Protein AF-A0A482Z7Z2-F1 (afdb_monomer)

pLDDT: mean 91.4, std 7.56, range [54.97, 97.0]

Nearest PDB structures (foldseek):
  7uwa-assembly1_e  TM=6.853E-01  e=1.653E+00  Citrus x limon
  2e8n-assembly1_A  TM=3.956E-01  e=7.618E+00  Homo sapiens

Sequence (63 aa):
MSNLLDLLKIESNELAVSFKKASIEGQGTPQEVSDRRETAVKKLLEKYFPFPFRIAKGNISDS

Radius of gyration: 14.71 Å; Cα contacts (8 Å, |Δi|>4): 23; chains: 1; bounding box: 37×36×32 Å

Solvent-accessible surface area (backbone atoms only — not comparable to full-atom values): 3864 Å² total; per-residue (Å²): 118,68,65,61,57,53,50,51,51,51,53,52,50,54,50,52,51,50,41,53,49,24,54,66,73,24,76,85,40,74,63,52,24,46,57,46,37,52,52,54,51,48,59,58,50,48,73,80,43,50,88,90,54,80,88,78,92,79,87,87,84,85,133

Structure (mmCIF, N/CA/C/O backbone):
data_AF-A0A482Z7Z2-F1
#
_entry.id   AF-A0A482Z7Z2-F1
#
loop_
_atom_site.group_PDB
_atom_site.id
_atom_site.type_symbol
_atom_site.label_atom_id
_atom_site.label_alt_id
_atom_site.label_comp_id
_atom_site.label_asym_id
_atom_site.label_entity_id
_atom_site.label_seq_id
_atom_site.pdbx_PDB_ins_code
_atom_site.Cartn_x
_atom_site.Cartn_y
_atom_site.Cartn_z
_atom_site.occupancy
_atom_site.B_iso_or_equiv
_atom_site.auth_seq_id
_atom_site.auth_comp_id
_atom_site.auth_asym_id
_atom_site.auth_atom_id
_atom_site.pdbx_PDB_model_num
ATOM 1 N N . MET A 1 1 ? -8.352 16.243 16.972 1.00 54.97 1 MET A N 1
ATOM 2 C CA . MET A 1 1 ? -8.730 16.119 15.544 1.00 54.97 1 MET A CA 1
ATOM 3 C C . MET A 1 1 ? -7.550 16.391 14.601 1.00 54.97 1 MET A C 1
ATOM 5 O O . MET A 1 1 ? -7.445 15.686 13.611 1.00 54.97 1 MET A O 1
ATOM 9 N N . SER A 1 2 ? -6.629 17.315 14.927 1.00 64.94 2 SER A N 1
ATOM 10 C CA . SER A 1 2 ? -5.381 17.571 14.169 1.00 64.94 2 SER A CA 1
ATOM 11 C C . SER A 1 2 ? -4.477 16.339 14.023 1.00 64.94 2 SER A C 1
ATOM 13 O O . SER A 1 2 ? -4.082 15.990 12.918 1.00 64.94 2 SER A O 1
ATOM 15 N N . ASN A 1 3 ? -4.251 15.609 15.119 1.00 86.56 3 ASN A N 1
ATOM 16 C CA . ASN A 1 3 ? -3.268 14.519 15.150 1.00 86.56 3 ASN A CA 1
ATOM 17 C C . ASN A 1 3 ? -3.614 13.345 14.220 1.00 86.56 3 ASN A C 1
ATOM 19 O O . ASN A 1 3 ? -2.714 12.702 13.699 1.00 86.56 3 ASN A O 1
ATOM 23 N N . LEU A 1 4 ? -4.904 13.067 13.988 1.00 89.75 4 LEU A N 1
ATOM 24 C CA . LEU A 1 4 ? -5.314 11.995 13.075 1.00 89.75 4 LEU A CA 1
ATOM 25 C C . LEU A 1 4 ? -4.945 12.334 11.628 1.00 89.75 4 LEU A C 1
ATOM 27 O O . LEU A 1 4 ? -4.402 11.494 10.921 1.00 89.75 4 LEU A O 1
ATOM 31 N N . LEU A 1 5 ? -5.212 13.568 11.196 1.00 93.19 5 LEU A N 1
ATOM 32 C CA . LEU A 1 5 ? -4.858 14.010 9.847 1.00 93.19 5 LEU A CA 1
ATOM 33 C C . LEU A 1 5 ? -3.345 14.003 9.641 1.00 93.19 5 LEU A C 1
ATOM 35 O O . LEU A 1 5 ? -2.881 13.644 8.563 1.00 93.19 5 LEU A O 1
ATOM 39 N N . ASP A 1 6 ? -2.577 14.366 10.664 1.00 95.00 6 ASP A N 1
ATOM 40 C CA . ASP A 1 6 ? -1.119 14.352 10.577 1.00 95.00 6 ASP A CA 1
ATOM 41 C C . ASP A 1 6 ? -0.561 12.923 10.527 1.00 95.00 6 ASP A C 1
ATOM 43 O O . ASP A 1 6 ? 0.319 12.649 9.712 1.00 95.00 6 ASP A O 1
ATOM 47 N N . LEU A 1 7 ? -1.140 11.983 11.283 1.00 93.19 7 LEU A N 1
ATOM 48 C CA . LEU A 1 7 ? -0.824 10.555 11.162 1.00 93.19 7 LEU A CA 1
ATOM 49 C C . LEU A 1 7 ? -1.145 10.016 9.761 1.00 93.19 7 LEU A C 1
ATOM 51 O O . LEU A 1 7 ? -0.303 9.364 9.148 1.00 93.19 7 LEU A O 1
ATOM 55 N N . LEU A 1 8 ? -2.314 10.347 9.207 1.00 92.06 8 LEU A N 1
ATOM 56 C CA . LEU A 1 8 ? -2.701 9.921 7.857 1.00 92.06 8 LEU A CA 1
ATOM 57 C C . LEU A 1 8 ? -1.787 10.508 6.772 1.00 92.06 8 LEU A C 1
ATOM 59 O O . LEU A 1 8 ? -1.475 9.827 5.795 1.00 92.06 8 LEU A O 1
ATOM 63 N N . LYS A 1 9 ? -1.312 11.749 6.935 1.00 95.25 9 LYS A N 1
ATOM 64 C CA . LYS A 1 9 ? -0.306 12.334 6.031 1.00 95.25 9 LYS A CA 1
ATOM 65 C C . LYS A 1 9 ? 1.015 11.575 6.098 1.00 95.25 9 LYS A C 1
ATOM 67 O O . LYS A 1 9 ? 1.619 11.337 5.054 1.00 95.25 9 LYS A O 1
ATOM 72 N N . ILE A 1 10 ? 1.468 11.206 7.299 1.00 95.38 10 ILE A N 1
ATOM 73 C CA . ILE A 1 10 ? 2.690 10.411 7.475 1.00 95.38 10 ILE A CA 1
ATOM 74 C C . ILE A 1 10 ? 2.535 9.072 6.754 1.00 95.38 10 ILE A C 1
ATOM 76 O O . ILE A 1 10 ? 3.365 8.750 5.907 1.00 95.38 10 ILE A O 1
ATOM 80 N N . GLU A 1 11 ? 1.438 8.351 6.981 1.00 94.62 11 GLU A N 1
ATOM 81 C CA . GLU A 1 11 ? 1.205 7.069 6.309 1.00 94.62 11 GLU A CA 1
ATOM 82 C C . GLU A 1 11 ? 1.083 7.205 4.785 1.00 94.62 11 GLU A C 1
ATOM 84 O O . GLU A 1 11 ? 1.618 6.385 4.037 1.00 94.62 11 GLU A O 1
ATOM 89 N N . SER A 1 12 ? 0.440 8.270 4.298 1.00 95.69 12 SER A N 1
ATOM 90 C CA . SER A 1 12 ? 0.384 8.570 2.864 1.00 95.69 12 SER A CA 1
ATOM 91 C C . SER A 1 12 ? 1.783 8.777 2.276 1.00 95.69 12 SER A C 1
ATOM 93 O O . SER A 1 12 ? 2.066 8.315 1.167 1.00 95.69 12 SER A O 1
ATOM 95 N N . ASN A 1 13 ? 2.669 9.463 2.999 1.00 97.00 13 ASN A N 1
ATOM 96 C CA . ASN A 1 13 ? 4.048 9.674 2.567 1.00 97.00 13 ASN A CA 1
ATOM 97 C C . ASN A 1 13 ? 4.850 8.365 2.582 1.00 97.00 13 ASN A C 1
ATOM 99 O O . ASN A 1 13 ? 5.586 8.093 1.632 1.00 97.00 13 ASN A O 1
ATOM 103 N N . GLU A 1 14 ? 4.678 7.521 3.600 1.00 95.94 14 GLU A N 1
ATOM 104 C CA . GLU A 1 14 ? 5.297 6.189 3.671 1.00 95.94 14 GLU A CA 1
ATOM 105 C C . GLU A 1 14 ? 4.865 5.290 2.505 1.00 95.94 14 GLU A C 1
ATOM 107 O O . GLU A 1 14 ? 5.696 4.613 1.883 1.00 95.94 14 GLU A O 1
ATOM 112 N N . LEU A 1 15 ? 3.577 5.319 2.149 1.00 96.44 15 LEU A N 1
ATOM 113 C CA . LEU A 1 15 ? 3.056 4.591 0.995 1.00 96.44 15 LEU A CA 1
ATOM 114 C C . LEU A 1 15 ? 3.673 5.112 -0.310 1.00 96.44 15 LEU A C 1
ATOM 116 O O . LEU A 1 15 ? 4.129 4.322 -1.140 1.00 96.44 15 LEU A O 1
ATOM 120 N N . ALA A 1 16 ? 3.766 6.433 -0.476 1.00 96.75 16 ALA A N 1
ATOM 121 C CA . ALA A 1 16 ? 4.387 7.043 -1.651 1.00 96.75 16 ALA A CA 1
ATOM 122 C C . ALA A 1 16 ? 5.875 6.668 -1.787 1.00 96.75 16 ALA A C 1
ATOM 124 O O . ALA A 1 16 ? 6.345 6.375 -2.891 1.00 96.75 16 ALA A O 1
ATOM 125 N N . VAL A 1 17 ? 6.623 6.626 -0.680 1.00 96.69 17 VAL A N 1
ATOM 126 C CA . VAL A 1 17 ? 8.016 6.147 -0.661 1.00 96.69 17 VAL A CA 1
ATOM 127 C C . VAL A 1 17 ? 8.086 4.673 -1.056 1.00 96.69 17 VAL A C 1
ATOM 129 O O . VAL A 1 17 ? 8.911 4.301 -1.893 1.00 96.69 17 VAL A O 1
ATOM 132 N N . SER A 1 18 ? 7.183 3.844 -0.532 1.00 95.31 18 SER A N 1
ATOM 133 C CA . SER A 1 18 ? 7.095 2.422 -0.882 1.00 95.31 18 SER A CA 1
ATOM 134 C C . SER A 1 18 ? 6.828 2.216 -2.376 1.00 95.31 18 SER A C 1
ATOM 136 O O . SER A 1 18 ? 7.439 1.351 -3.002 1.00 95.31 18 SER A O 1
ATOM 138 N N . PHE A 1 19 ? 5.989 3.052 -2.990 1.00 95.06 1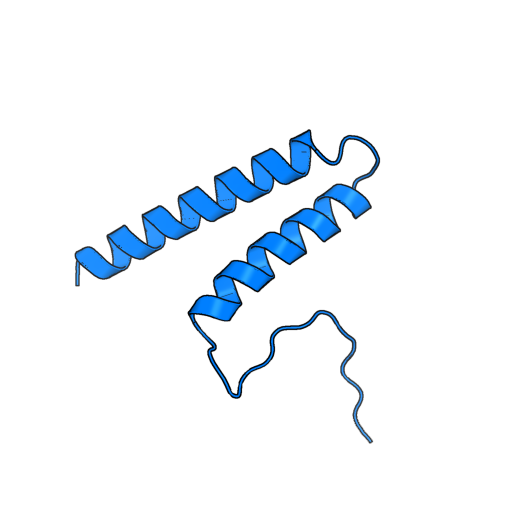9 PHE A N 1
ATOM 139 C CA . PHE A 1 19 ? 5.743 3.013 -4.433 1.00 95.06 19 PHE A CA 1
ATOM 140 C C . PHE A 1 19 ? 6.952 3.441 -5.259 1.00 95.06 19 PHE A C 1
ATOM 142 O O . PHE A 1 19 ? 7.235 2.819 -6.286 1.00 95.06 19 PHE A O 1
ATOM 149 N N . LYS A 1 20 ? 7.687 4.472 -4.828 1.00 94.62 20 LYS A N 1
ATOM 150 C CA . LYS A 1 20 ? 8.945 4.866 -5.479 1.00 94.62 20 LYS A CA 1
ATOM 151 C C . LYS A 1 20 ? 9.954 3.724 -5.428 1.00 94.62 20 LYS A C 1
ATOM 153 O O . LYS A 1 20 ? 10.504 3.365 -6.464 1.00 94.62 20 LYS A O 1
ATOM 158 N N . LYS A 1 21 ? 10.112 3.091 -4.262 1.00 93.38 21 LYS A N 1
ATOM 159 C CA . LYS A 1 21 ? 10.962 1.908 -4.086 1.00 93.38 21 LYS A CA 1
ATOM 160 C C . LYS A 1 21 ? 10.544 0.767 -5.017 1.00 93.38 21 LYS A C 1
ATOM 162 O O . LYS A 1 21 ? 11.374 0.288 -5.777 1.00 93.38 21 LYS A O 1
ATOM 167 N N . ALA A 1 22 ? 9.257 0.421 -5.052 1.00 92.81 22 ALA A N 1
ATOM 168 C CA . ALA A 1 22 ? 8.724 -0.600 -5.957 1.00 92.81 22 ALA A CA 1
ATOM 169 C C . ALA A 1 22 ? 8.998 -0.294 -7.441 1.00 92.81 22 ALA A C 1
ATOM 171 O O . ALA A 1 22 ? 9.236 -1.207 -8.224 1.00 92.81 22 ALA A O 1
ATOM 172 N N . SER A 1 23 ? 8.989 0.986 -7.821 1.00 89.44 23 SER A N 1
ATOM 173 C CA . SER A 1 23 ? 9.272 1.421 -9.197 1.00 89.44 23 SER A CA 1
ATOM 174 C C . SER A 1 23 ? 10.752 1.301 -9.556 1.00 89.44 23 SER A C 1
ATOM 176 O O . SER A 1 23 ? 11.077 1.013 -10.700 1.00 89.44 23 SER A O 1
ATOM 178 N N . ILE A 1 24 ? 11.643 1.524 -8.587 1.00 90.38 24 ILE A N 1
ATOM 179 C CA . ILE A 1 24 ? 13.092 1.376 -8.767 1.00 90.38 24 ILE A CA 1
ATOM 180 C C . ILE A 1 24 ? 13.485 -0.103 -8.770 1.00 90.38 24 ILE A C 1
ATOM 182 O O . ILE A 1 24 ? 14.346 -0.490 -9.546 1.00 90.38 24 ILE A O 1
ATOM 186 N N . GLU A 1 25 ? 12.873 -0.924 -7.915 1.00 87.25 25 GLU A N 1
ATOM 187 C CA . GLU A 1 25 ? 13.154 -2.363 -7.821 1.00 87.25 25 GLU A CA 1
ATOM 188 C C . GLU A 1 25 ? 12.546 -3.160 -8.981 1.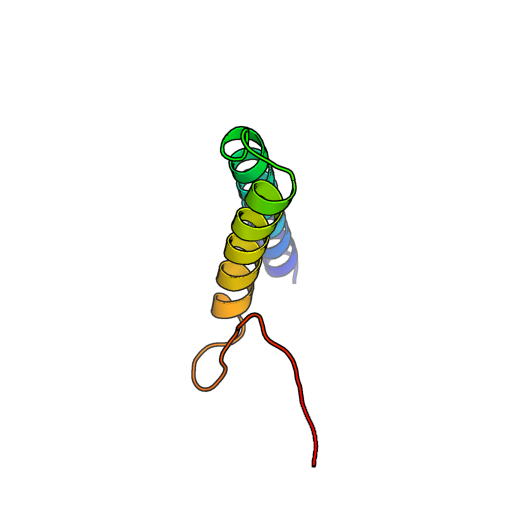00 87.25 25 GLU A C 1
ATOM 190 O O . GLU A 1 25 ? 13.110 -4.167 -9.399 1.00 87.25 25 GLU A O 1
ATOM 195 N N . GLY A 1 26 ? 11.407 -2.718 -9.517 1.00 77.31 26 GLY A N 1
ATOM 196 C CA . GLY A 1 26 ? 10.721 -3.348 -10.644 1.00 77.31 26 GLY A CA 1
ATOM 197 C C . GLY A 1 26 ? 11.281 -2.960 -12.012 1.00 77.31 26 GLY A C 1
ATOM 198 O O . GLY A 1 26 ? 10.497 -2.717 -12.924 1.00 77.31 26 GLY A O 1
ATOM 199 N N . GLN A 1 27 ? 12.611 -2.906 -12.180 1.00 71.44 27 GLN A N 1
ATOM 200 C CA . GLN A 1 27 ? 13.247 -2.594 -13.477 1.00 71.44 27 GLN A CA 1
ATOM 201 C C . GLN A 1 27 ? 12.932 -3.620 -14.582 1.00 71.44 27 GLN A C 1
ATOM 203 O O . GLN A 1 27 ? 13.263 -3.378 -15.739 1.00 71.44 27 GLN A O 1
ATOM 208 N N . GLY A 1 28 ? 12.309 -4.754 -14.242 1.00 71.75 28 GLY A N 1
ATOM 209 C CA . GLY A 1 28 ? 11.949 -5.807 -15.186 1.00 71.75 28 GLY A CA 1
ATOM 210 C C . GLY A 1 28 ? 10.730 -5.469 -16.047 1.00 71.75 28 GLY A C 1
ATOM 211 O O . GLY A 1 28 ? 10.823 -5.505 -17.271 1.00 71.75 28 GLY A O 1
ATOM 212 N N . THR A 1 29 ? 9.575 -5.154 -15.436 1.00 86.75 29 THR A N 1
ATOM 213 C CA . THR A 1 29 ? 8.299 -4.952 -16.157 1.00 86.75 29 THR A CA 1
ATOM 214 C C . THR A 1 29 ? 7.283 -4.085 -15.388 1.00 86.75 29 THR A C 1
ATOM 216 O O . T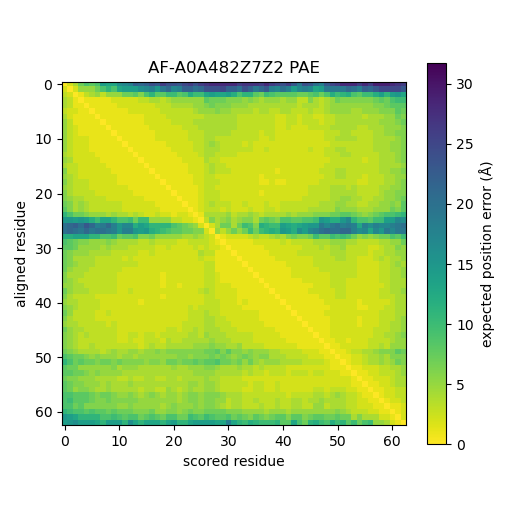HR A 1 29 ? 7.317 -4.021 -14.157 1.00 86.75 29 THR A O 1
ATOM 219 N N . PRO A 1 30 ? 6.290 -3.478 -16.074 1.00 90.56 30 PRO A N 1
ATOM 220 C CA . PRO A 1 30 ? 5.166 -2.812 -15.408 1.00 90.56 30 PRO A CA 1
ATOM 221 C C . PRO A 1 30 ? 4.381 -3.723 -14.451 1.00 90.56 30 PRO A C 1
ATOM 223 O O . PRO A 1 30 ? 3.909 -3.258 -13.414 1.00 90.56 30 PRO A O 1
ATOM 226 N N . GLN A 1 31 ? 4.276 -5.018 -14.771 1.00 91.81 31 GLN A N 1
ATOM 227 C CA . GLN A 1 31 ? 3.593 -6.007 -13.933 1.00 91.81 31 GLN A CA 1
ATOM 228 C C . GLN A 1 31 ? 4.296 -6.164 -12.582 1.00 91.81 31 GLN A C 1
ATOM 230 O O . GLN A 1 31 ? 3.672 -6.074 -11.530 1.00 91.81 31 GLN A O 1
ATOM 235 N N . GLU A 1 32 ? 5.618 -6.286 -12.613 1.00 91.56 32 GLU A N 1
ATOM 236 C CA . GLU A 1 32 ? 6.466 -6.371 -11.429 1.00 91.56 32 GLU A CA 1
ATOM 237 C C . GLU A 1 32 ? 6.392 -5.136 -10.523 1.00 91.56 32 GLU A C 1
ATOM 239 O O . GLU A 1 32 ? 6.496 -5.248 -9.297 1.00 91.56 32 GLU A O 1
ATOM 244 N N . VAL A 1 33 ? 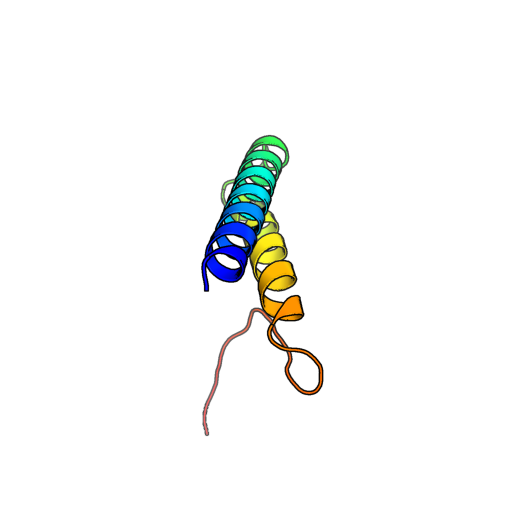6.241 -3.949 -11.114 1.00 93.75 33 VAL A N 1
ATOM 245 C CA . VAL A 1 33 ? 5.995 -2.713 -10.361 1.00 93.75 33 VAL A CA 1
ATOM 246 C C . VAL A 1 33 ? 4.604 -2.759 -9.728 1.00 93.75 33 VAL A C 1
ATOM 248 O O . VAL A 1 33 ? 4.465 -2.402 -8.556 1.00 93.75 33 VAL A O 1
ATOM 251 N N . SER A 1 34 ? 3.587 -3.217 -10.467 1.00 93.38 34 SER A N 1
ATOM 252 C CA . SER A 1 34 ? 2.215 -3.360 -9.962 1.00 93.3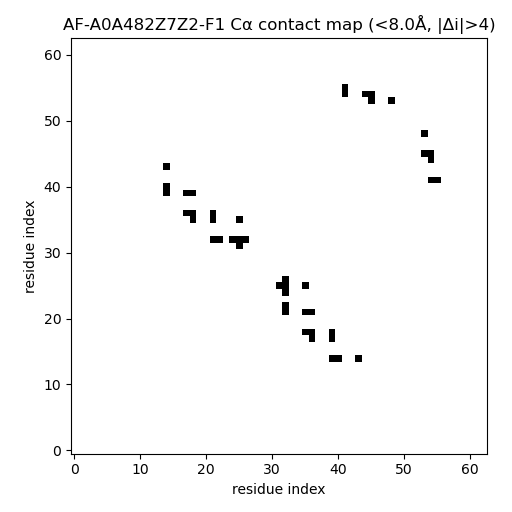8 34 SER A CA 1
ATOM 253 C C . SER A 1 34 ? 2.155 -4.307 -8.769 1.00 93.38 34 SER A C 1
ATOM 255 O O . SER A 1 34 ? 1.718 -3.898 -7.697 1.00 93.38 34 SER A O 1
ATOM 257 N N . ASP A 1 35 ? 2.685 -5.522 -8.897 1.00 93.75 35 ASP A N 1
ATOM 258 C CA . ASP A 1 35 ? 2.614 -6.547 -7.849 1.00 93.75 35 ASP A CA 1
ATOM 259 C C . ASP A 1 35 ? 3.301 -6.086 -6.545 1.00 93.75 35 ASP A C 1
ATOM 261 O O . ASP A 1 3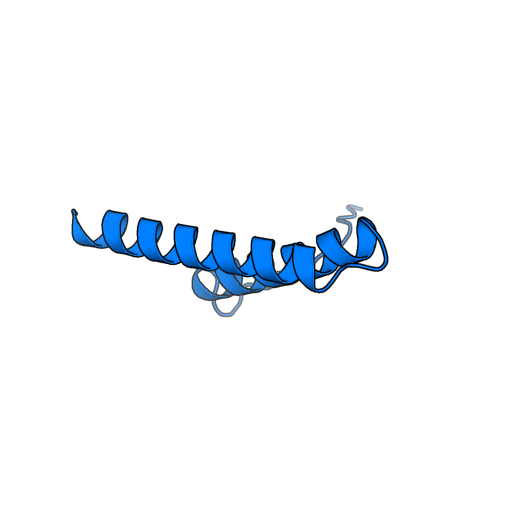5 ? 2.797 -6.291 -5.431 1.00 93.75 35 ASP A O 1
ATOM 265 N N . ARG A 1 36 ? 4.429 -5.370 -6.661 1.00 93.00 36 ARG A N 1
ATOM 266 C CA . ARG A 1 36 ? 5.118 -4.769 -5.506 1.00 93.00 36 ARG A CA 1
ATOM 267 C C . ARG A 1 36 ? 4.306 -3.638 -4.867 1.00 93.00 36 ARG A C 1
ATOM 269 O O . ARG A 1 36 ? 4.252 -3.544 -3.638 1.00 93.00 36 ARG A O 1
ATOM 276 N N . ARG A 1 37 ? 3.653 -2.788 -5.665 1.00 94.75 37 ARG A N 1
ATOM 277 C CA . ARG A 1 37 ? 2.784 -1.711 -5.154 1.00 94.75 37 ARG A CA 1
ATOM 278 C C . ARG A 1 37 ? 1.525 -2.263 -4.489 1.00 94.75 37 ARG A C 1
ATOM 280 O O . ARG A 1 37 ? 1.173 -1.802 -3.407 1.00 94.75 37 ARG A O 1
ATOM 287 N N . GLU A 1 38 ? 0.896 -3.277 -5.073 1.00 95.44 38 GLU A N 1
ATOM 288 C CA . GLU A 1 38 ? -0.255 -3.977 -4.490 1.00 95.44 38 GLU A CA 1
ATOM 289 C C . GLU A 1 38 ? 0.084 -4.551 -3.110 1.00 95.44 38 GLU A C 1
ATOM 291 O O . GLU A 1 38 ? -0.686 -4.399 -2.161 1.00 95.44 38 GLU A O 1
ATOM 296 N N . THR A 1 39 ? 1.282 -5.123 -2.959 1.00 94.50 39 THR A N 1
ATOM 297 C CA . THR A 1 39 ? 1.779 -5.611 -1.664 1.00 94.50 39 THR A CA 1
ATOM 298 C C . THR A 1 39 ? 1.894 -4.487 -0.629 1.00 94.50 39 THR A C 1
ATOM 300 O O . THR A 1 39 ? 1.539 -4.682 0.536 1.00 94.50 39 THR A O 1
ATOM 303 N N . ALA A 1 40 ? 2.367 -3.301 -1.026 1.00 95.00 40 ALA A N 1
ATOM 304 C CA . ALA A 1 40 ? 2.458 -2.145 -0.131 1.00 95.00 40 ALA A CA 1
ATOM 305 C C . ALA A 1 40 ? 1.070 -1.644 0.310 1.00 95.00 40 ALA A C 1
ATOM 307 O O . ALA A 1 40 ? 0.870 -1.363 1.492 1.00 95.00 40 ALA A O 1
ATOM 308 N N . VAL A 1 41 ? 0.097 -1.601 -0.607 1.00 95.75 41 VAL A N 1
ATOM 309 C CA . VAL A 1 41 ? -1.294 -1.231 -0.288 1.00 95.75 41 VAL A CA 1
ATOM 310 C C . VAL A 1 41 ? -1.933 -2.249 0.649 1.00 95.75 41 VAL A C 1
ATOM 312 O O . VAL A 1 41 ? -2.539 -1.863 1.647 1.00 95.75 41 VAL A O 1
ATOM 315 N N . LYS A 1 42 ? -1.766 -3.547 0.376 1.00 95.69 42 LYS A N 1
ATOM 316 C CA . LYS A 1 42 ? -2.285 -4.612 1.239 1.00 95.69 42 LYS A CA 1
ATOM 317 C C . LYS A 1 42 ? -1.805 -4.441 2.684 1.00 95.69 42 LYS A C 1
ATOM 319 O O . LYS A 1 42 ? -2.633 -4.429 3.587 1.00 95.69 42 LYS A O 1
ATOM 324 N N . LYS A 1 43 ? -0.499 -4.232 2.890 1.00 93.75 43 LYS A N 1
ATOM 325 C CA . LYS A 1 43 ? 0.085 -4.021 4.228 1.00 93.75 43 LYS A CA 1
ATOM 326 C C . LYS A 1 43 ? -0.490 -2.805 4.949 1.00 93.75 43 LYS A C 1
ATOM 328 O O . LYS A 1 43 ? -0.666 -2.850 6.161 1.00 93.75 43 LYS A O 1
ATOM 333 N N . LEU A 1 44 ? -0.760 -1.717 4.224 1.00 94.38 44 LEU A N 1
ATOM 334 C CA . LEU A 1 44 ? -1.403 -0.539 4.805 1.00 94.38 44 LEU A CA 1
ATOM 335 C C . LEU A 1 44 ? -2.808 -0.886 5.303 1.00 94.38 44 LEU A C 1
ATOM 337 O O . LEU A 1 44 ? -3.139 -0.603 6.449 1.00 94.38 44 LEU A O 1
ATOM 341 N N . LEU A 1 45 ? -3.617 -1.525 4.458 1.00 94.25 45 LEU A N 1
ATOM 342 C CA . LEU A 1 45 ? -4.996 -1.854 4.802 1.00 94.25 45 LEU A CA 1
ATOM 343 C C . LEU A 1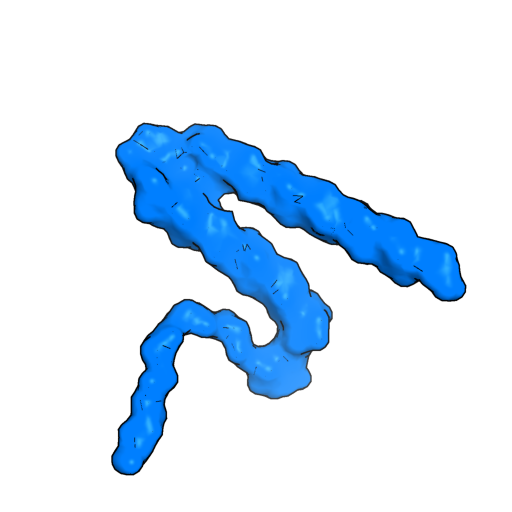 45 ? -5.082 -2.885 5.943 1.00 94.25 45 LEU A C 1
ATOM 345 O O . LEU A 1 45 ? -5.953 -2.765 6.798 1.00 94.25 45 LEU A O 1
ATOM 349 N N . GLU A 1 46 ? -4.161 -3.850 6.020 1.00 94.38 46 GLU A N 1
ATOM 350 C CA . GLU A 1 46 ? -4.111 -4.843 7.110 1.00 94.38 46 GLU A CA 1
ATOM 351 C C . GLU A 1 46 ? -3.995 -4.200 8.504 1.00 94.38 46 GLU A C 1
ATOM 353 O O . GLU A 1 46 ? -4.492 -4.767 9.475 1.00 94.38 46 GLU A O 1
ATOM 358 N N . LYS A 1 47 ? -3.411 -2.996 8.621 1.00 92.12 47 LYS A N 1
ATOM 359 C CA . LYS A 1 47 ? -3.367 -2.247 9.891 1.00 92.12 47 LYS A CA 1
ATOM 360 C C . LYS A 1 47 ? -4.753 -1.802 10.366 1.00 92.12 47 LYS A C 1
ATOM 362 O O . LYS A 1 47 ? -4.998 -1.734 11.567 1.00 92.12 47 LYS A O 1
ATOM 367 N N . TYR A 1 48 ? -5.638 -1.470 9.428 1.00 92.38 48 TYR A N 1
ATOM 368 C CA . TYR A 1 48 ? -6.969 -0.920 9.700 1.00 92.38 48 TYR A CA 1
ATOM 369 C C . TYR A 1 48 ? -8.056 -1.992 9.780 1.00 92.38 48 TYR A C 1
ATOM 371 O O . TYR A 1 48 ? -9.104 -1.763 10.379 1.00 92.38 48 TYR A O 1
ATOM 379 N N . PHE A 1 49 ? -7.796 -3.166 9.208 1.00 94.31 49 PHE A N 1
ATOM 380 C CA . PHE A 1 49 ? -8.708 -4.304 9.195 1.00 94.31 49 PHE A CA 1
ATOM 381 C C . PHE A 1 49 ? -8.045 -5.514 9.867 1.00 94.31 49 PHE A C 1
ATOM 383 O O . PHE A 1 49 ? -7.615 -6.442 9.178 1.00 94.31 49 PHE A O 1
ATOM 390 N N . PRO A 1 50 ? -7.937 -5.513 11.210 1.00 91.94 50 PRO A N 1
ATOM 391 C CA . PRO A 1 50 ? -7.387 -6.643 11.947 1.00 91.94 50 PRO A CA 1
ATOM 392 C C . PRO A 1 50 ? -8.311 -7.869 11.869 1.00 91.94 50 PRO A C 1
ATOM 394 O O . PRO A 1 50 ? -9.407 -7.826 11.308 1.00 91.94 50 PRO A O 1
ATOM 397 N N . PHE A 1 51 ? -7.880 -8.982 12.467 1.00 89.44 51 PHE A N 1
ATOM 398 C CA . PHE A 1 51 ? -8.703 -10.186 12.596 1.00 89.44 51 PHE A CA 1
ATOM 399 C C . PHE A 1 51 ? -10.136 -9.842 13.070 1.00 89.44 51 PHE A C 1
ATOM 401 O O . PHE A 1 51 ? -10.276 -9.083 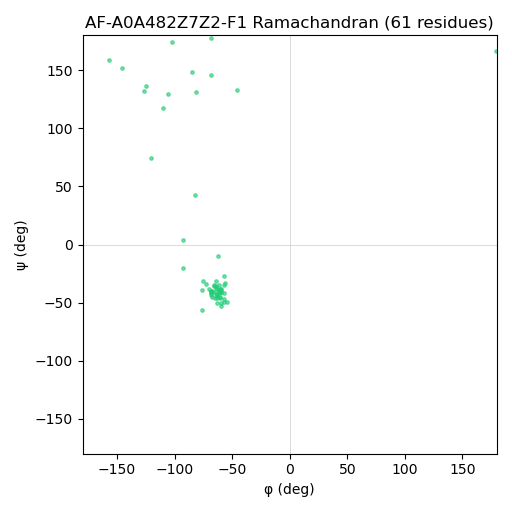14.033 1.00 89.44 51 PHE A O 1
ATOM 408 N N . PRO A 1 52 ? -11.196 -10.383 12.432 1.00 94.19 52 PRO A N 1
ATOM 409 C CA . PRO A 1 52 ? -11.213 -11.521 11.500 1.00 94.19 52 PRO A CA 1
ATOM 410 C C . PRO A 1 52 ? -11.095 -11.164 10.009 1.00 94.19 52 PRO A C 1
ATOM 412 O O . PRO A 1 52 ? -11.195 -12.056 9.162 1.00 94.19 52 PRO A O 1
ATOM 415 N N . PHE A 1 53 ? -10.902 -9.891 9.663 1.00 95.62 53 PHE A N 1
ATOM 416 C CA . PHE A 1 53 ? -10.856 -9.461 8.268 1.00 95.62 53 PHE A CA 1
ATOM 417 C C . PHE A 1 53 ? -9.606 -9.996 7.555 1.00 95.62 53 PHE A C 1
ATOM 419 O O . PHE A 1 53 ? -8.537 -10.150 8.147 1.00 95.62 53 PHE A O 1
ATOM 426 N N . ARG A 1 54 ? -9.748 -10.307 6.262 1.00 92.12 54 ARG A N 1
ATOM 427 C CA . ARG A 1 54 ? -8.648 -10.755 5.398 1.00 92.12 54 ARG A CA 1
ATOM 428 C C . ARG A 1 54 ? -8.582 -9.881 4.162 1.00 92.12 54 ARG A C 1
ATOM 430 O O . ARG A 1 54 ? -9.591 -9.682 3.494 1.00 92.12 54 ARG A O 1
ATOM 437 N N . ILE A 1 55 ? -7.379 -9.424 3.835 1.00 93.75 55 ILE A N 1
ATOM 438 C CA . ILE A 1 55 ? -7.122 -8.623 2.640 1.00 93.75 55 ILE A CA 1
ATOM 439 C C . ILE A 1 55 ? -6.309 -9.456 1.657 1.00 93.75 55 ILE A C 1
ATOM 441 O O . ILE A 1 55 ? -5.187 -9.891 1.938 1.00 93.75 55 ILE A O 1
ATOM 445 N N . ALA A 1 56 ? -6.894 -9.717 0.494 1.00 93.75 56 ALA A N 1
ATOM 446 C CA . ALA A 1 56 ? -6.302 -10.546 -0.542 1.00 93.75 56 ALA A CA 1
ATOM 447 C C . ALA A 1 56 ? -6.679 -10.031 -1.934 1.00 93.75 56 ALA A C 1
ATOM 449 O O . ALA A 1 56 ? -7.736 -9.433 -2.121 1.00 93.75 56 ALA A O 1
ATOM 450 N N . LYS A 1 57 ? -5.805 -10.295 -2.906 1.00 94.38 57 LYS A N 1
ATOM 451 C CA . LYS A 1 57 ? -6.100 -10.155 -4.333 1.00 94.38 57 LYS A CA 1
ATOM 452 C C . LYS A 1 57 ? -6.847 -11.410 -4.780 1.00 94.38 57 LYS A C 1
ATOM 454 O O . LYS A 1 57 ? -6.390 -12.513 -4.487 1.00 94.38 57 LYS A O 1
ATOM 459 N N . GLY A 1 58 ? -7.963 -11.260 -5.480 1.00 93.06 58 GLY A N 1
ATOM 460 C CA . GLY A 1 58 ? -8.723 -12.402 -5.975 1.00 93.06 58 GLY A CA 1
ATOM 461 C C . GLY A 1 58 ? -9.971 -11.990 -6.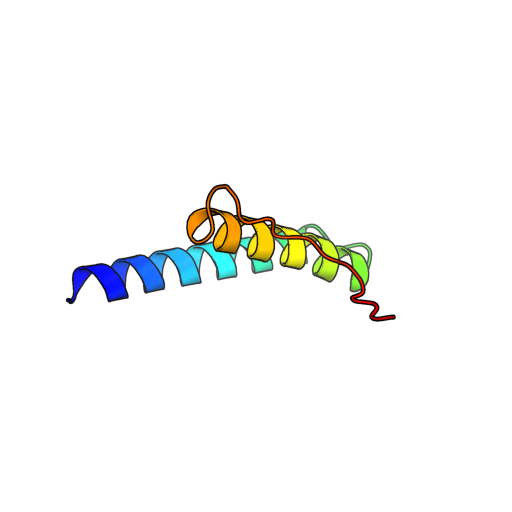737 1.00 93.06 58 GLY A C 1
ATOM 462 O O . GLY A 1 58 ? -10.394 -10.837 -6.678 1.00 93.06 58 GLY A O 1
ATOM 463 N N . ASN A 1 59 ? -10.547 -12.957 -7.445 1.00 95.88 59 ASN A N 1
ATOM 464 C CA . ASN A 1 59 ? -11.842 -12.801 -8.089 1.00 95.88 59 ASN A CA 1
ATOM 465 C C . ASN A 1 59 ? -12.955 -13.104 -7.082 1.00 95.88 59 ASN A C 1
ATOM 467 O O . ASN A 1 59 ? -12.785 -13.941 -6.195 1.00 95.88 59 ASN A O 1
ATOM 471 N N . ILE A 1 60 ? -14.092 -12.437 -7.246 1.00 94.00 60 ILE A N 1
ATOM 472 C CA . ILE A 1 60 ? -15.314 -12.717 -6.495 1.00 94.00 60 ILE A CA 1
ATOM 473 C C . ILE A 1 60 ? -16.267 -13.426 -7.456 1.00 94.00 60 ILE A C 1
ATOM 475 O O . ILE A 1 60 ? -16.468 -12.958 -8.574 1.00 94.00 60 ILE A O 1
ATOM 479 N N . SER A 1 61 ? -16.815 -14.558 -7.028 1.00 94.56 61 SER A N 1
ATOM 480 C CA . SER A 1 61 ? -17.817 -15.329 -7.764 1.00 94.56 61 SER A CA 1
ATOM 481 C C . SER A 1 61 ? -19.042 -15.519 -6.881 1.00 94.56 61 SER A C 1
ATOM 483 O O . SER A 1 61 ? -18.888 -15.845 -5.700 1.00 94.56 61 SER A O 1
ATOM 485 N N . ASP A 1 62 ? -20.228 -15.341 -7.445 1.00 94.56 62 ASP A N 1
ATOM 486 C CA . ASP A 1 62 ? -21.500 -15.710 -6.832 1.00 94.56 62 ASP A CA 1
ATOM 487 C C . ASP A 1 62 ? -22.051 -17.020 -7.427 1.00 94.56 62 ASP A C 1
ATOM 489 O O . ASP A 1 62 ? -21.420 -17.645 -8.283 1.00 94.56 62 ASP A O 1
ATOM 493 N N . SER A 1 63 ? -23.157 -17.496 -6.847 1.00 87.75 63 SER A N 1
ATOM 494 C CA . SER A 1 63 ? -23.851 -18.744 -7.199 1.00 87.75 63 SER A CA 1
ATOM 495 C C . SER A 1 63 ? -24.773 -18.595 -8.399 1.00 87.75 63 SER A C 1
ATOM 497 O O . SER A 1 63 ? -25.528 -17.597 -8.384 1.00 87.75 63 SER A O 1
#

Mean predicted aligned error: 4.34 Å

Secondary structure (DSSP, 8-state):
-HHHHHHHHHHHHHHHHHHHHHHHH--S-HHHHHHHHHHHHHHHHHHHS-TT-----------

Foldseek 3Di:
DVVVVVVVVVLVVVLVVQLVVLVVVPPPDPVSSVVSSVVSVLVVVCVVDDPPDDDDDDDDDDD